Protein AF-A0A2I2FBY2-F1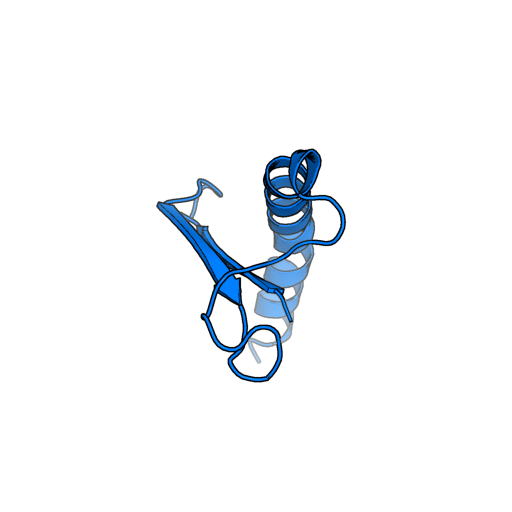 (afdb_monomer_lite)

Sequence (63 aa):
MSYYFTILSPTDAPLFNIAFGTSKSGGDGIARFRFPDTAQYMNQFIIHSSLDIVEEAQWMNGN

pLDDT: mean 89.55, std 8.79, range [49.78, 96.69]

Secondary structure (DSSP, 8-state):
-EEEEEEE-TTS-EEEEEEEE-TTTTSS-----SSHHHHHHHHHHHHHHHHHHHHHHHHHT--

InterPro domains:
  IPR006722 Trafficking protein particle complex subunit 2 [PF04628] (7-63)
  IPR011012 Longin-like domain superfamily [SSF64356] (2-62)

Structure (mmCIF, N/CA/C/O backbone):
data_AF-A0A2I2FBY2-F1
#
_entry.id   AF-A0A2I2FBY2-F1
#
loop_
_atom_site.group_PDB
_atom_site.id
_atom_site.type_symbol
_atom_site.label_atom_id
_atom_site.label_alt_id
_atom_site.label_comp_id
_atom_site.label_asym_id
_atom_site.label_entity_id
_atom_site.label_seq_id
_atom_site.pdbx_PDB_ins_code
_atom_site.Cartn_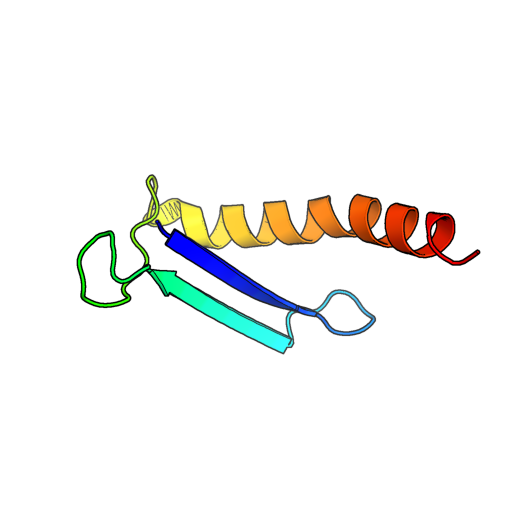x
_atom_site.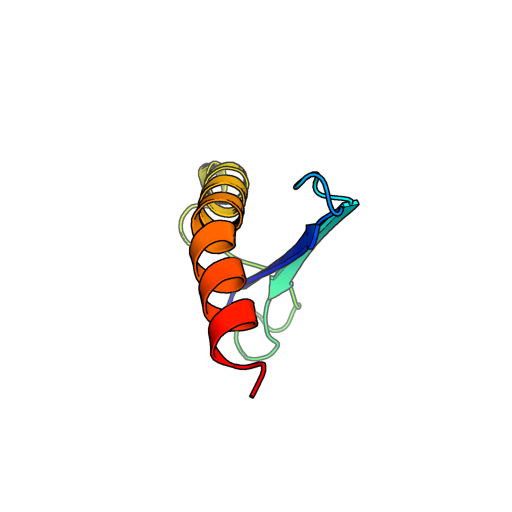Cartn_y
_atom_site.Cartn_z
_atom_site.occupancy
_atom_site.B_iso_or_equiv
_atom_site.auth_seq_id
_atom_site.auth_comp_id
_atom_site.auth_asym_id
_atom_site.auth_atom_id
_atom_site.pdbx_PDB_model_num
ATOM 1 N N . MET A 1 1 ? -0.011 1.875 -16.706 1.00 86.94 1 MET A N 1
ATOM 2 C CA . MET A 1 1 ? 0.176 2.393 -15.340 1.00 86.94 1 MET A CA 1
ATOM 3 C C . MET A 1 1 ? 0.406 1.214 -14.425 1.00 86.94 1 MET A C 1
ATOM 5 O O . MET A 1 1 ? -0.119 0.143 -14.707 1.00 86.94 1 MET A O 1
ATOM 9 N N . SER A 1 2 ? 1.204 1.427 -13.386 1.00 90.44 2 SER A N 1
ATOM 10 C CA . SER A 1 2 ? 1.638 0.399 -12.439 1.00 90.44 2 SER A CA 1
ATOM 11 C C . SER A 1 2 ? 1.014 0.699 -11.086 1.00 90.44 2 SER A C 1
ATOM 13 O O . SER A 1 2 ? 1.041 1.850 -10.654 1.00 90.44 2 SER A O 1
ATOM 15 N N . TYR A 1 3 ? 0.449 -0.319 -10.452 1.00 92.38 3 TYR A N 1
ATOM 16 C CA . TYR A 1 3 ? -0.282 -0.216 -9.197 1.00 92.38 3 TYR A CA 1
ATOM 17 C C . TYR A 1 3 ? 0.332 -1.159 -8.172 1.00 92.38 3 TYR A C 1
ATOM 19 O O . TYR A 1 3 ? 0.872 -2.211 -8.524 1.00 92.38 3 TYR A O 1
ATOM 27 N N . TYR A 1 4 ? 0.235 -0.766 -6.907 1.00 95.00 4 TYR A N 1
ATOM 28 C CA . TYR A 1 4 ? 0.624 -1.567 -5.759 1.00 95.00 4 TYR A CA 1
ATOM 29 C C . TYR A 1 4 ? -0.561 -1.611 -4.801 1.00 95.00 4 TYR A C 1
ATOM 31 O O . TYR A 1 4 ? -1.060 -0.564 -4.391 1.00 95.00 4 TYR A O 1
ATOM 39 N N . PHE A 1 5 ? -1.036 -2.811 -4.492 1.00 94.94 5 PHE A N 1
ATOM 40 C CA . PHE A 1 5 ? -2.144 -3.034 -3.572 1.00 94.94 5 PHE A CA 1
ATOM 41 C C . PHE A 1 5 ? -1.659 -3.861 -2.391 1.00 94.94 5 PHE A C 1
ATOM 43 O O . PHE A 1 5 ? -0.890 -4.808 -2.566 1.00 94.94 5 PHE A O 1
ATOM 50 N N . THR A 1 6 ? -2.117 -3.503 -1.196 1.00 96.44 6 THR A N 1
ATOM 51 C CA . THR A 1 6 ? -1.760 -4.185 0.043 1.00 96.44 6 THR A CA 1
ATOM 52 C C . THR A 1 6 ? -2.958 -4.236 0.979 1.00 96.44 6 THR A C 1
ATOM 54 O O . THR A 1 6 ? -3.754 -3.300 1.023 1.00 96.44 6 THR A O 1
ATOM 57 N N . ILE A 1 7 ? -3.072 -5.328 1.728 1.00 96.56 7 ILE A N 1
ATOM 58 C CA . ILE A 1 7 ? -4.017 -5.470 2.839 1.00 96.56 7 ILE A CA 1
ATOM 59 C C . ILE A 1 7 ? -3.194 -5.491 4.118 1.00 96.56 7 ILE A C 1
ATOM 61 O O . ILE A 1 7 ? -2.220 -6.241 4.211 1.00 96.56 7 ILE A O 1
ATOM 65 N N . LEU A 1 8 ? -3.582 -4.666 5.084 1.00 95.81 8 LEU A N 1
ATOM 66 C CA . LEU A 1 8 ? -2.915 -4.551 6.375 1.00 95.81 8 LEU A CA 1
ATOM 67 C C . LEU A 1 8 ? -3.763 -5.204 7.467 1.00 95.81 8 LEU A C 1
ATOM 69 O O . LEU A 1 8 ? -4.993 -5.228 7.389 1.00 95.81 8 LEU A O 1
ATOM 73 N N . SER A 1 9 ? -3.094 -5.754 8.474 1.00 96.25 9 SER A N 1
ATOM 74 C CA . SER A 1 9 ? -3.723 -6.143 9.730 1.00 96.25 9 SER A CA 1
ATOM 75 C C . SER A 1 9 ? -4.084 -4.895 10.551 1.00 96.25 9 SER A C 1
ATOM 77 O O . SER A 1 9 ? -3.571 -3.812 10.278 1.00 96.25 9 SER A O 1
ATOM 79 N N . PRO A 1 10 ? -4.875 -5.041 11.627 1.00 93.69 10 PRO A N 1
ATOM 80 C CA . PRO A 1 10 ? -5.100 -3.963 12.596 1.00 93.69 10 PRO A CA 1
ATOM 81 C C . PRO A 1 10 ? -3.851 -3.514 13.377 1.00 93.69 10 PRO A C 1
ATOM 83 O O . PRO A 1 10 ? -3.942 -2.614 14.199 1.00 93.69 10 PRO A O 1
ATOM 86 N N . THR A 1 11 ? -2.712 -4.185 13.191 1.00 95.19 11 THR A N 1
ATOM 87 C CA . THR A 1 11 ? -1.419 -3.851 13.812 1.00 95.19 11 THR A CA 1
ATOM 88 C C . THR A 1 11 ? -0.406 -3.404 12.755 1.00 95.19 11 THR A C 1
ATOM 90 O O . THR A 1 11 ? 0.787 -3.669 12.901 1.00 95.19 11 THR A O 1
ATOM 93 N N . ASP A 1 12 ? -0.898 -2.866 11.639 1.00 93.94 12 ASP A N 1
ATOM 94 C CA . ASP A 1 12 ? -0.132 -2.355 10.496 1.00 93.94 12 ASP A CA 1
ATOM 95 C C . ASP A 1 12 ? 0.811 -3.367 9.832 1.00 93.94 12 ASP A C 1
ATOM 97 O O . ASP A 1 12 ? 1.717 -3.009 9.082 1.00 93.94 12 ASP A O 1
ATOM 101 N N . ALA A 1 13 ? 0.590 -4.666 10.050 1.00 94.12 13 ALA A N 1
ATOM 102 C CA . ALA A 1 13 ? 1.385 -5.705 9.413 1.00 94.12 13 ALA A CA 1
ATOM 103 C C . ALA A 1 13 ? 0.791 -6.056 8.036 1.00 94.12 13 ALA A C 1
ATOM 105 O O . ALA A 1 13 ? -0.406 -6.343 7.943 1.00 94.12 13 ALA A O 1
ATOM 106 N N . PRO A 1 14 ? 1.587 -6.098 6.952 1.00 94.19 14 PRO A N 1
ATOM 107 C CA . PRO A 1 14 ? 1.088 -6.484 5.638 1.00 94.19 14 PRO A CA 1
ATOM 108 C C . PRO A 1 14 ? 0.709 -7.966 5.607 1.00 94.19 14 PRO A C 1
ATOM 110 O O . PRO A 1 14 ? 1.555 -8.843 5.766 1.00 94.19 14 PRO A O 1
ATOM 113 N N . LEU A 1 15 ? -0.570 -8.242 5.358 1.00 96.50 15 LEU A N 1
ATOM 114 C CA . LEU A 1 15 ? -1.116 -9.595 5.214 1.00 96.50 15 LEU A CA 1
ATOM 115 C C . LEU A 1 15 ? -1.071 -10.082 3.762 1.00 96.50 15 LEU A C 1
ATOM 117 O O . LEU A 1 15 ? -0.976 -11.279 3.503 1.00 96.50 15 LEU A O 1
ATOM 121 N N . PHE A 1 16 ? -1.151 -9.154 2.808 1.00 96.69 16 PHE A N 1
ATOM 122 C CA . PHE A 1 16 ? -1.130 -9.441 1.377 1.00 96.69 16 PHE A CA 1
ATOM 123 C C . PHE A 1 16 ? -0.565 -8.251 0.610 1.00 96.69 16 PHE A C 1
ATOM 125 O O . PHE A 1 16 ? -0.865 -7.111 0.955 1.00 96.69 16 PHE A O 1
ATOM 132 N N . ASN A 1 17 ? 0.196 -8.510 -0.454 1.00 94.75 17 ASN A N 1
ATOM 133 C CA . ASN A 1 17 ? 0.648 -7.490 -1.393 1.00 94.75 17 ASN A CA 1
ATOM 134 C C . ASN A 1 17 ? 0.640 -8.020 -2.833 1.00 94.75 17 ASN A C 1
ATOM 136 O O . ASN A 1 17 ? 0.872 -9.203 -3.080 1.00 94.75 17 ASN A O 1
ATOM 140 N N . ILE A 1 18 ? 0.362 -7.133 -3.787 1.00 94.31 18 ILE A N 1
ATOM 141 C CA . ILE A 1 18 ? 0.445 -7.431 -5.216 1.00 94.31 18 ILE A CA 1
ATOM 142 C C . ILE A 1 18 ? 0.786 -6.170 -6.007 1.00 94.31 18 ILE A C 1
ATOM 144 O O . ILE A 1 18 ? 0.238 -5.090 -5.776 1.00 94.31 18 ILE A O 1
ATOM 148 N N . ALA A 1 19 ? 1.680 -6.326 -6.979 1.00 93.12 19 ALA A N 1
ATOM 149 C CA . ALA A 1 19 ? 1.954 -5.321 -7.991 1.00 93.12 19 ALA A CA 1
ATOM 150 C C . ALA A 1 19 ? 1.327 -5.752 -9.320 1.00 93.12 19 ALA A C 1
ATOM 152 O O . ALA A 1 19 ? 1.555 -6.871 -9.776 1.00 93.12 19 ALA A O 1
ATOM 153 N N . PHE A 1 20 ? 0.561 -4.867 -9.956 1.00 93.19 20 PHE A N 1
ATOM 154 C CA . PHE A 1 20 ? -0.075 -5.154 -11.244 1.00 93.19 20 PHE A CA 1
ATOM 155 C C . PHE A 1 20 ? -0.090 -3.935 -12.169 1.00 93.19 20 PHE A C 1
ATOM 157 O O . PHE A 1 20 ? -0.089 -2.778 -11.743 1.00 93.19 20 PHE A O 1
ATOM 164 N N . GLY A 1 21 ? -0.047 -4.204 -13.467 1.00 91.62 21 GLY A N 1
ATOM 165 C CA . GLY A 1 21 ? -0.142 -3.219 -14.536 1.00 91.62 21 GLY A CA 1
ATOM 166 C C . GLY A 1 21 ? -1.564 -3.106 -15.086 1.00 91.62 21 GLY A C 1
ATOM 167 O O . GLY A 1 21 ? -2.414 -3.962 -14.852 1.00 91.62 21 GLY A O 1
ATOM 168 N N . THR A 1 22 ? -1.827 -2.055 -15.861 1.00 84.81 22 THR A N 1
ATOM 169 C CA . THR A 1 22 ? -3.084 -1.913 -16.614 1.00 84.81 22 THR A CA 1
ATOM 170 C C . THR A 1 22 ? -2.963 -2.368 -18.058 1.00 84.81 22 THR A C 1
ATOM 172 O O . THR A 1 22 ? -1.938 -2.166 -18.702 1.00 84.81 22 THR A O 1
ATOM 175 N N . SER A 1 23 ? -4.068 -2.867 -18.616 1.00 76.31 23 SER A N 1
ATOM 176 C CA . SER A 1 23 ? -4.181 -3.262 -20.029 1.00 76.31 23 SER A CA 1
ATOM 177 C C . SER A 1 23 ? -3.783 -2.156 -21.013 1.00 76.31 23 SER A C 1
ATOM 179 O O . SER A 1 23 ? -3.219 -2.439 -22.064 1.00 76.31 23 SER A O 1
ATOM 181 N N . LYS A 1 24 ? -4.002 -0.880 -20.662 1.00 75.06 24 LYS A N 1
ATOM 182 C CA . LYS A 1 24 ? -3.610 0.272 -21.495 1.00 75.06 24 LYS A CA 1
ATOM 183 C C . LYS A 1 24 ? -2.094 0.455 -21.655 1.00 75.06 24 LYS A C 1
ATOM 185 O O . LYS A 1 24 ? -1.672 1.215 -22.515 1.00 75.06 24 LYS A O 1
ATOM 190 N N . SER A 1 25 ? -1.266 -0.161 -20.814 1.00 65.88 25 SER A N 1
ATOM 191 C CA . SER A 1 25 ? 0.178 0.085 -20.756 1.00 65.88 25 SER A CA 1
ATOM 192 C C . SER A 1 25 ? 0.908 -1.248 -20.638 1.00 65.88 25 SER A C 1
ATOM 194 O O . SER A 1 25 ? 0.885 -1.871 -19.585 1.00 65.88 25 SER A O 1
ATOM 196 N N . GLY A 1 26 ? 1.520 -1.699 -21.734 1.00 71.69 26 GLY A N 1
ATOM 197 C CA . GLY A 1 26 ? 2.193 -3.001 -21.822 1.00 71.69 26 GLY A CA 1
ATOM 198 C C . GLY A 1 26 ? 1.271 -4.168 -22.196 1.00 71.69 26 GLY A C 1
ATOM 199 O O . GLY A 1 26 ? 1.729 -5.090 -22.857 1.00 71.69 26 GLY A O 1
ATOM 200 N N . GLY A 1 27 ? -0.023 -4.113 -21.853 1.00 81.25 27 GLY A N 1
ATOM 201 C CA . GLY A 1 27 ? -1.031 -5.098 -22.285 1.00 81.25 27 GLY A CA 1
ATOM 202 C C . GLY A 1 27 ? -0.946 -6.472 -21.607 1.00 81.25 27 GLY A C 1
ATOM 203 O O . GLY A 1 27 ? -1.793 -7.322 -21.855 1.00 81.25 27 GLY A O 1
ATOM 204 N N . ASP A 1 28 ? 0.033 -6.676 -20.730 1.00 87.75 28 ASP A N 1
ATOM 205 C CA . ASP A 1 28 ? 0.356 -7.953 -20.081 1.00 87.75 28 ASP A CA 1
ATOM 206 C C . ASP A 1 28 ? -0.013 -7.996 -18.589 1.00 87.75 28 ASP A C 1
ATOM 208 O O . ASP A 1 28 ? 0.183 -9.010 -17.927 1.00 87.75 28 ASP A O 1
ATOM 212 N N . GLY A 1 29 ? -0.533 -6.895 -18.039 1.00 87.50 29 GLY A N 1
ATOM 213 C CA . GLY A 1 29 ? -0.860 -6.794 -16.616 1.00 87.50 29 GLY A CA 1
ATOM 214 C C . GLY A 1 29 ? 0.367 -6.747 -15.700 1.00 87.50 29 GLY A C 1
ATOM 215 O O . GLY A 1 29 ? 0.211 -6.791 -14.480 1.00 87.50 29 GLY A O 1
ATOM 216 N N . ILE A 1 30 ? 1.579 -6.609 -16.244 1.00 89.44 30 ILE A N 1
ATOM 217 C CA . ILE A 1 30 ? 2.812 -6.547 -15.457 1.00 89.44 30 ILE A CA 1
ATOM 218 C C . ILE A 1 30 ? 3.078 -5.100 -15.035 1.00 89.44 30 ILE A C 1
ATOM 220 O O . ILE A 1 30 ? 3.157 -4.186 -15.863 1.00 89.44 30 ILE A O 1
ATOM 224 N N . ALA A 1 31 ? 3.251 -4.887 -13.729 1.00 90.44 31 ALA A N 1
ATOM 225 C CA . ALA A 1 31 ? 3.653 -3.594 -13.191 1.00 90.44 31 ALA A CA 1
ATOM 226 C C . ALA A 1 31 ? 5.086 -3.253 -13.620 1.00 90.44 31 ALA A C 1
ATOM 228 O O . ALA A 1 31 ? 6.019 -4.026 -13.420 1.00 90.44 31 ALA A O 1
ATOM 229 N N . ARG A 1 32 ? 5.270 -2.052 -14.165 1.00 89.62 32 ARG A N 1
ATOM 230 C CA . ARG A 1 32 ? 6.574 -1.487 -14.527 1.00 89.62 32 ARG A CA 1
ATOM 231 C C . ARG A 1 32 ? 6.753 -0.166 -13.796 1.00 89.62 32 ARG A C 1
ATOM 233 O O . ARG A 1 32 ? 6.289 0.879 -14.256 1.00 89.62 32 ARG A O 1
ATOM 240 N N . PHE A 1 33 ? 7.309 -0.219 -12.590 1.00 90.31 33 PHE A N 1
ATOM 241 C CA . PHE A 1 33 ? 7.630 0.989 -11.830 1.00 90.31 33 PHE A CA 1
ATOM 242 C C . PHE A 1 33 ? 8.851 1.684 -12.439 1.00 90.31 33 PHE A C 1
ATOM 244 O O . PHE A 1 33 ? 9.716 1.034 -13.018 1.00 90.31 33 PHE A O 1
ATOM 251 N N . ARG A 1 34 ? 8.924 3.014 -12.306 1.00 87.12 34 ARG A N 1
ATOM 252 C CA . ARG A 1 34 ? 10.025 3.821 -12.862 1.00 87.12 34 ARG A CA 1
ATOM 253 C C . ARG A 1 34 ? 11.395 3.412 -12.303 1.00 87.12 34 ARG A C 1
ATOM 255 O O . ARG A 1 34 ? 12.377 3.478 -13.032 1.00 87.12 34 ARG A O 1
ATOM 262 N N . PHE A 1 35 ? 11.439 2.995 -11.038 1.00 90.06 35 PHE A N 1
ATOM 263 C CA . PHE A 1 35 ? 12.650 2.572 -10.332 1.00 90.06 35 PHE A CA 1
ATOM 264 C C . PHE A 1 35 ? 12.449 1.150 -9.781 1.00 90.06 35 PHE A C 1
ATOM 266 O O . PHE A 1 35 ? 12.057 1.006 -8.627 1.00 90.06 35 PHE A O 1
ATOM 273 N N . PRO A 1 36 ? 12.628 0.095 -10.596 1.00 87.25 36 PRO A N 1
ATOM 274 C CA . PRO A 1 36 ? 12.242 -1.270 -10.227 1.00 87.25 36 PRO A CA 1
ATOM 275 C C . PRO A 1 36 ? 12.940 -1.782 -8.962 1.00 87.25 36 PRO A C 1
ATOM 277 O O . PRO A 1 36 ? 12.282 -2.352 -8.095 1.00 87.25 36 PRO A O 1
ATOM 280 N N . ASP A 1 37 ? 14.239 -1.508 -8.828 1.00 90.44 37 ASP A N 1
ATOM 281 C CA . ASP A 1 37 ? 15.071 -2.038 -7.739 1.00 90.44 37 ASP A CA 1
ATOM 282 C C . ASP A 1 37 ? 14.697 -1.450 -6.372 1.00 90.44 37 ASP A C 1
ATOM 284 O O . 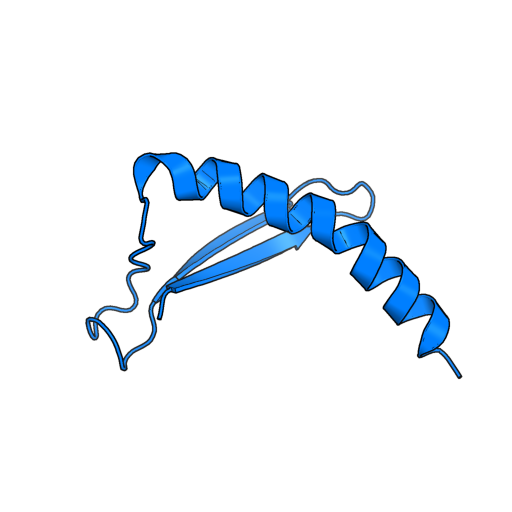ASP A 1 37 ? 14.781 -2.121 -5.342 1.00 90.44 37 ASP A O 1
ATOM 288 N N . THR A 1 38 ? 14.245 -0.192 -6.360 1.00 92.38 38 THR A N 1
ATOM 289 C CA . THR A 1 38 ? 13.866 0.528 -5.138 1.00 92.38 38 THR A CA 1
ATOM 290 C C . THR A 1 38 ? 12.361 0.555 -4.898 1.00 92.38 38 THR A C 1
ATOM 292 O O . THR A 1 38 ? 11.932 0.821 -3.774 1.00 92.38 38 THR A O 1
ATOM 295 N N . ALA A 1 39 ? 11.549 0.246 -5.914 1.00 91.31 39 ALA A N 1
ATOM 296 C CA . ALA A 1 39 ? 10.094 0.327 -5.842 1.00 91.31 39 ALA A CA 1
ATOM 297 C C . ALA A 1 39 ? 9.519 -0.524 -4.709 1.00 91.31 39 ALA A C 1
ATOM 299 O O . ALA A 1 39 ? 8.627 -0.060 -4.012 1.00 91.31 39 ALA A O 1
ATOM 300 N N . GLN A 1 40 ? 10.043 -1.730 -4.477 1.00 86.88 40 GLN A N 1
ATOM 301 C CA . GLN A 1 40 ? 9.554 -2.598 -3.399 1.00 86.88 40 GLN A CA 1
ATOM 302 C C . GLN A 1 40 ? 9.670 -1.946 -2.010 1.00 86.88 40 GLN A C 1
ATOM 304 O O . GLN A 1 40 ? 8.716 -1.975 -1.237 1.00 86.88 40 GLN A O 1
ATOM 309 N N . TYR A 1 41 ? 10.801 -1.296 -1.721 1.00 91.75 41 TYR A N 1
ATOM 310 C CA . TYR A 1 41 ? 11.048 -0.639 -0.436 1.00 91.75 41 TYR A CA 1
ATOM 311 C C . TYR A 1 41 ? 10.259 0.664 -0.330 1.00 91.75 41 TYR A C 1
ATOM 313 O O . TYR A 1 41 ? 9.634 0.954 0.688 1.00 91.75 41 TYR A O 1
ATOM 321 N N . MET A 1 42 ? 10.242 1.433 -1.418 1.00 94.62 42 MET A N 1
ATOM 322 C CA . MET A 1 42 ? 9.540 2.707 -1.475 1.00 94.62 42 MET A CA 1
ATOM 323 C C . MET A 1 42 ? 8.025 2.525 -1.347 1.00 94.62 42 MET A C 1
ATOM 325 O O . MET A 1 42 ? 7.385 3.287 -0.633 1.00 94.62 42 MET A O 1
ATOM 329 N N . ASN A 1 43 ? 7.452 1.496 -1.975 1.00 93.44 43 ASN A N 1
ATOM 330 C CA . ASN A 1 43 ? 6.030 1.185 -1.858 1.00 93.44 43 ASN A CA 1
ATOM 331 C C . ASN A 1 43 ? 5.652 0.882 -0.404 1.00 93.44 43 ASN A C 1
ATOM 333 O O . ASN A 1 43 ? 4.643 1.391 0.070 1.00 93.44 43 ASN A O 1
ATOM 337 N N . GLN A 1 44 ? 6.465 0.108 0.323 1.00 91.19 44 GLN A N 1
ATOM 338 C CA . GLN A 1 44 ? 6.210 -0.162 1.740 1.00 91.19 44 GLN A CA 1
ATOM 339 C C . GLN A 1 44 ? 6.271 1.114 2.582 1.00 91.19 44 GLN A C 1
ATOM 341 O O . GLN A 1 44 ? 5.370 1.338 3.386 1.00 91.19 44 GLN A O 1
ATOM 346 N N . PHE A 1 45 ? 7.277 1.966 2.370 1.00 94.81 45 PHE A N 1
ATOM 347 C CA . PHE A 1 45 ? 7.377 3.253 3.060 1.00 94.81 45 PHE A CA 1
ATOM 348 C C . PHE A 1 45 ? 6.150 4.138 2.802 1.00 94.81 45 PHE A C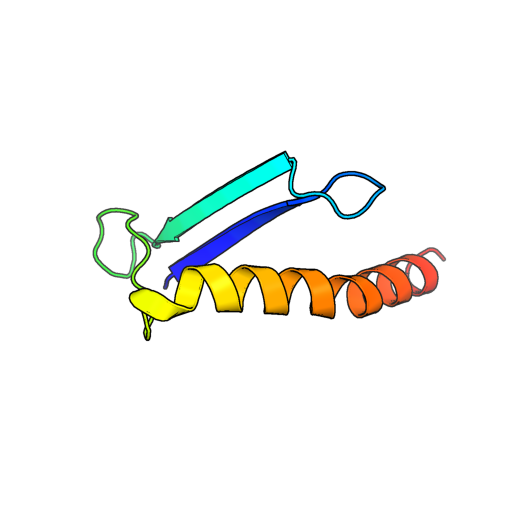 1
ATOM 350 O O . PHE A 1 45 ? 5.524 4.599 3.750 1.00 94.81 45 PHE A O 1
ATOM 357 N N . ILE A 1 46 ? 5.773 4.310 1.529 1.00 95.31 46 ILE A N 1
ATOM 358 C CA . ILE A 1 46 ? 4.626 5.134 1.124 1.00 95.31 46 ILE A CA 1
ATOM 359 C C . ILE A 1 46 ? 3.332 4.620 1.756 1.00 95.31 46 ILE A C 1
ATOM 361 O O . ILE A 1 46 ? 2.531 5.420 2.232 1.00 95.31 46 ILE A O 1
ATOM 365 N N . ILE A 1 47 ? 3.112 3.301 1.763 1.00 95.56 47 ILE A N 1
ATOM 366 C CA . ILE A 1 47 ? 1.923 2.706 2.380 1.00 95.56 47 ILE A CA 1
ATOM 367 C C . ILE A 1 47 ? 1.864 3.048 3.865 1.00 95.56 47 ILE A C 1
ATOM 369 O O . ILE A 1 47 ? 0.846 3.574 4.302 1.00 95.56 47 ILE A O 1
ATOM 373 N N . HIS A 1 48 ? 2.937 2.798 4.620 1.00 95.00 48 HIS A N 1
ATOM 374 C CA . HIS A 1 48 ? 2.928 3.048 6.063 1.00 95.00 48 HIS A CA 1
ATOM 375 C C . HIS A 1 48 ? 2.759 4.538 6.372 1.00 95.00 48 HIS A C 1
ATOM 377 O O . HIS A 1 48 ? 1.948 4.884 7.218 1.00 95.00 48 HIS A O 1
ATOM 383 N N . SER A 1 49 ? 3.423 5.435 5.631 1.00 95.50 49 SER A N 1
ATOM 384 C CA . SER A 1 49 ? 3.239 6.883 5.814 1.00 95.50 49 SER A CA 1
ATOM 385 C C . SER A 1 49 ? 1.841 7.378 5.429 1.00 95.50 49 SER A C 1
ATOM 387 O O . SER A 1 49 ? 1.453 8.475 5.809 1.00 95.50 49 SER A O 1
ATOM 389 N N . SER A 1 50 ? 1.100 6.610 4.624 1.00 96.12 50 SER A N 1
ATOM 390 C CA . SER A 1 50 ? -0.266 6.961 4.227 1.00 96.12 50 SER A CA 1
ATOM 391 C C . SER A 1 50 ? -1.308 6.529 5.261 1.00 96.12 50 SER A C 1
ATOM 393 O O . SER A 1 50 ? -2.456 6.955 5.141 1.00 96.12 50 SER A O 1
ATOM 395 N N . LEU A 1 51 ? -0.951 5.691 6.243 1.00 94.88 51 LEU A N 1
ATOM 396 C CA . LEU A 1 51 ? -1.909 5.183 7.229 1.00 94.88 51 LEU A CA 1
ATOM 397 C C . LEU A 1 51 ? -2.468 6.298 8.102 1.00 94.88 51 LEU A C 1
ATOM 399 O O . LEU A 1 51 ? -3.685 6.382 8.227 1.00 94.88 51 LEU A O 1
ATOM 403 N N . ASP A 1 52 ? -1.613 7.203 8.573 1.00 93.56 52 ASP A N 1
ATOM 404 C CA . ASP A 1 52 ? -2.017 8.357 9.384 1.00 93.56 52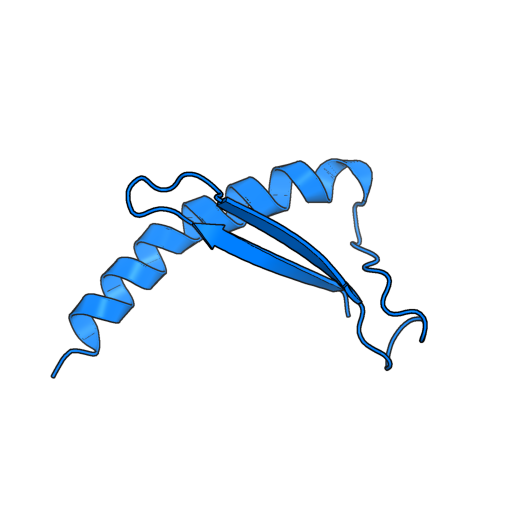 ASP A CA 1
ATOM 405 C C . ASP A 1 52 ? -3.081 9.211 8.666 1.00 93.56 52 ASP A C 1
ATOM 407 O O . ASP A 1 52 ? -4.076 9.629 9.253 1.00 93.56 52 ASP A O 1
ATOM 411 N N . ILE A 1 53 ? -2.911 9.416 7.353 1.00 94.44 53 ILE A N 1
ATOM 412 C CA . ILE A 1 53 ? -3.852 10.185 6.522 1.00 94.44 53 ILE A CA 1
ATOM 413 C C . ILE A 1 53 ? -5.202 9.462 6.423 1.00 94.44 53 ILE A C 1
ATOM 415 O O . ILE A 1 53 ? -6.261 10.090 6.477 1.00 94.44 53 ILE A O 1
ATOM 419 N N . VAL A 1 54 ? -5.175 8.141 6.227 1.00 92.50 54 VAL A N 1
ATOM 420 C CA . VAL A 1 54 ? -6.395 7.333 6.106 1.00 92.50 54 VAL A CA 1
ATOM 421 C C . VAL A 1 54 ? -7.129 7.265 7.438 1.00 92.50 54 VAL A C 1
ATOM 423 O O . VAL A 1 54 ? -8.353 7.385 7.440 1.00 92.50 54 VAL A O 1
ATOM 426 N N . GLU A 1 55 ? -6.409 7.108 8.545 1.00 91.88 55 GLU A N 1
ATOM 427 C CA . GLU A 1 55 ? -6.981 7.112 9.889 1.00 91.88 55 GLU A CA 1
ATOM 428 C C . GLU A 1 55 ? -7.729 8.424 10.146 1.00 91.88 55 GLU A C 1
ATOM 430 O O . GLU A 1 55 ? -8.925 8.404 10.446 1.00 91.88 55 GLU A O 1
ATOM 435 N N . GLU A 1 56 ? -7.077 9.571 9.942 1.00 93.75 56 GLU A N 1
ATOM 436 C CA . GLU A 1 56 ? -7.710 10.882 10.115 1.00 93.75 56 GLU A CA 1
ATOM 437 C C . GLU A 1 56 ? -8.957 11.027 9.226 1.00 93.75 56 GLU A C 1
ATOM 439 O O . GLU A 1 56 ? -10.035 11.409 9.695 1.00 93.75 56 GLU A O 1
ATOM 444 N N . ALA A 1 57 ? -8.856 10.639 7.952 1.00 92.00 57 ALA A N 1
ATOM 445 C CA . ALA A 1 57 ? -9.975 10.704 7.019 1.00 92.00 57 ALA A CA 1
ATOM 446 C C . ALA A 1 57 ? -11.152 9.793 7.415 1.00 92.00 57 ALA A C 1
ATOM 448 O O . ALA A 1 57 ? -12.307 10.146 7.158 1.00 92.00 57 ALA A O 1
ATOM 449 N N . GLN A 1 58 ? -10.899 8.631 8.023 1.00 89.44 58 GLN A N 1
ATOM 450 C CA . GLN A 1 58 ? -11.945 7.724 8.503 1.00 89.44 58 GLN A CA 1
ATOM 451 C C . GLN A 1 58 ? -12.730 8.338 9.661 1.00 89.44 58 GLN A C 1
ATOM 453 O O . GLN A 1 58 ? -13.961 8.290 9.654 1.00 89.44 58 GLN A O 1
ATOM 458 N N . TRP A 1 59 ? -12.040 8.964 10.616 1.00 89.44 59 TRP A N 1
ATOM 459 C CA . TRP A 1 59 ? -12.687 9.631 11.747 1.00 89.44 59 TRP A CA 1
ATOM 460 C C . TRP A 1 59 ? -13.467 10.884 11.325 1.00 89.44 59 TRP A C 1
ATOM 462 O O . TRP A 1 59 ? -14.518 11.167 11.896 1.00 89.44 59 TRP A O 1
ATOM 472 N N . MET A 1 60 ? -13.008 11.611 10.301 1.00 87.19 60 MET A N 1
ATOM 473 C CA . MET A 1 60 ? -13.686 12.816 9.801 1.00 87.19 60 MET A CA 1
ATOM 474 C C . MET A 1 60 ? -14.945 12.537 8.968 1.00 87.19 60 MET A C 1
ATOM 476 O O . MET A 1 60 ? -15.862 13.356 8.964 1.00 87.19 60 MET A O 1
ATOM 480 N N . ASN A 1 61 ? -15.001 11.409 8.256 1.00 76.75 61 ASN A N 1
ATOM 481 C CA . ASN A 1 61 ? -16.116 11.064 7.361 1.00 76.75 61 ASN A CA 1
ATOM 482 C C . ASN A 1 61 ? -17.197 10.189 8.027 1.00 76.75 61 ASN A C 1
ATOM 484 O O . ASN A 1 61 ? -18.082 9.682 7.342 1.00 76.75 61 ASN A O 1
ATOM 488 N N . GLY A 1 62 ? -17.123 9.990 9.347 1.00 61.06 62 GLY A N 1
ATOM 489 C CA . GLY A 1 62 ? -18.043 9.145 10.118 1.00 61.06 62 GLY A CA 1
ATOM 490 C C . GLY A 1 62 ? -19.366 9.798 10.547 1.00 61.06 62 GLY A C 1
ATOM 491 O O . GLY A 1 62 ? -20.080 9.185 11.339 1.00 61.06 62 GLY A O 1
ATOM 492 N N . ASN A 1 63 ? -19.680 11.007 10.062 1.00 49.78 63 ASN A N 1
ATOM 493 C CA . ASN A 1 63 ? -20.948 11.711 10.313 1.00 49.78 63 ASN A CA 1
ATOM 494 C C . ASN A 1 63 ? -21.899 11.623 9.117 1.00 49.78 63 ASN A C 1
ATOM 496 O O . ASN A 1 63 ? -21.491 12.057 8.016 1.00 49.78 63 ASN A O 1
#

Radius of gyration: 14.18 Å; chains: 1; bounding box: 36×22×36 Å

Foldseek 3Di:
DKDKDFDADPVRHTPDIDIFDDCVPPNPRHGDDPDVVCCVVVVSVVVVVCVVVVVVVVVVPPD

Organism: Aspergillus candidus (NCBI:txid41067)